Protein AF-A0A2D0N4I7-F1 (afdb_monomer_lite)

Organism: Flavilitoribacter nigricans (strain ATCC 23147 / DSM 23189 / NBRC 102662 / NCIMB 1420 / SS-2) (NCBI:txid1122177)

Radius of gyration: 21.15 Å; chains: 1; bounding box: 55×23×68 Å

Sequence (167 aa):
MSIDPNFKFRQARYLFEDFQESIAKLSVIGYCCIMLAVLLVVSGVLFGADSNLHALFSAASGLALILAPRLLELEERSMIYFLLAAYLLVVAVEYLTLGLPDRFIPGLGEYGRTKVIGLVTILNDLTPLLYFGIRLGVSYLFFRVLFFWQKVDQLPGELKMRLGLKK

Foldseek 3Di:
DDDPPVVLLVVLVVLVVLLVVLLQVLLVLLVVLQVLLVLQVCLCVVAVWPCNVVSVLSNVLSVCSNCCVVPDPLLDPVSLVVNLVVLVVSLVCCCVPVNFTAFSHPCLVVVVPDDPRPPVVVCRVCSSVVSVVSSVVS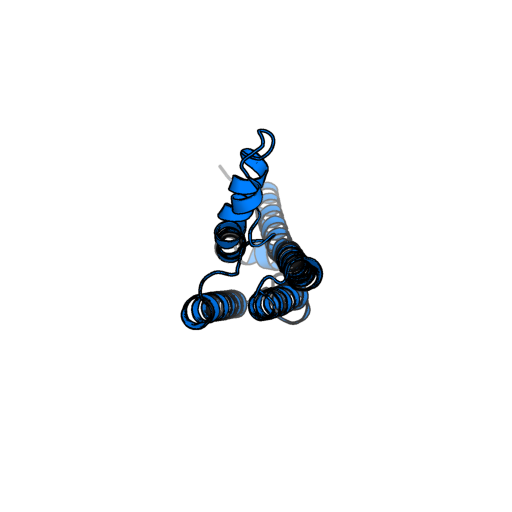SVSSVSSSVSSVVSVPRDPVSCVVVVNDD

pLDDT: mean 84.21, std 10.31, range [50.03, 95.56]

Structure (mmCIF, N/CA/C/O backbone):
data_AF-A0A2D0N4I7-F1
#
_entry.id   AF-A0A2D0N4I7-F1
#
loop_
_atom_site.group_PDB
_atom_site.id
_atom_site.type_symbol
_atom_site.label_atom_id
_atom_site.label_alt_id
_atom_site.label_comp_id
_atom_site.label_asym_id
_atom_site.label_entity_id
_atom_site.label_seq_id
_atom_site.pdbx_PDB_ins_code
_atom_site.Cartn_x
_atom_site.Cartn_y
_atom_site.Cartn_z
_atom_site.occupancy
_atom_site.B_iso_or_equiv
_atom_site.auth_seq_id
_atom_site.auth_comp_id
_atom_site.auth_asym_id
_atom_site.auth_atom_id
_atom_site.pdbx_PDB_model_num
ATOM 1 N N . MET A 1 1 ? -5.855 -2.195 45.551 1.00 50.03 1 MET A N 1
ATOM 2 C CA . MET A 1 1 ? -5.624 -0.866 44.942 1.00 50.03 1 MET A CA 1
ATOM 3 C C . MET A 1 1 ? -6.653 -0.654 43.843 1.00 50.03 1 MET A C 1
ATOM 5 O O . MET A 1 1 ? -6.610 -1.379 42.856 1.00 50.03 1 MET A O 1
ATOM 9 N N . SER A 1 2 ? -7.618 0.253 44.028 1.00 56.62 2 SER A N 1
ATOM 10 C CA . SER A 1 2 ? -8.540 0.633 42.953 1.00 56.62 2 SER A CA 1
ATOM 11 C C . SER A 1 2 ? -7.798 1.538 41.970 1.00 56.62 2 SER A C 1
ATOM 13 O O . SER A 1 2 ? -7.186 2.531 42.351 1.00 56.62 2 SER A O 1
ATOM 15 N N . ILE A 1 3 ? -7.789 1.149 40.700 1.00 63.53 3 ILE A N 1
ATOM 16 C CA . ILE A 1 3 ? -7.218 1.966 39.627 1.00 63.53 3 ILE A CA 1
ATOM 17 C C . ILE A 1 3 ? -8.174 3.137 39.387 1.00 63.53 3 ILE A C 1
ATOM 19 O O . ILE A 1 3 ? -9.368 2.903 39.189 1.00 63.53 3 ILE A O 1
ATOM 23 N N . ASP A 1 4 ? -7.648 4.365 39.382 1.00 74.00 4 ASP A N 1
ATOM 24 C CA . ASP A 1 4 ? -8.410 5.589 39.113 1.00 74.00 4 ASP A CA 1
ATOM 25 C C . ASP A 1 4 ? -9.211 5.447 37.795 1.00 74.00 4 ASP A C 1
ATOM 27 O O . ASP A 1 4 ? -8.620 5.211 36.732 1.00 74.00 4 ASP A O 1
ATOM 31 N N . PRO A 1 5 ? -10.551 5.565 37.819 1.00 69.69 5 PRO A N 1
ATOM 32 C CA . PRO A 1 5 ? -11.373 5.485 36.613 1.00 69.69 5 PRO A CA 1
ATOM 33 C C . PRO A 1 5 ? -10.991 6.536 35.556 1.00 69.69 5 PRO A C 1
ATOM 35 O O . PRO A 1 5 ? -11.111 6.260 34.360 1.00 69.69 5 PRO A O 1
ATOM 38 N N . ASN A 1 6 ? -10.438 7.689 35.951 1.00 78.44 6 ASN A N 1
ATOM 39 C CA . ASN A 1 6 ? -9.921 8.693 35.014 1.00 78.44 6 ASN A CA 1
ATOM 40 C C . ASN A 1 6 ? -8.648 8.226 34.298 1.00 78.44 6 ASN A C 1
ATOM 42 O O . ASN A 1 6 ? -8.397 8.606 33.153 1.00 78.44 6 ASN A O 1
ATOM 46 N N . PHE A 1 7 ? -7.839 7.382 34.940 1.00 79.25 7 PHE A N 1
ATOM 47 C CA . PHE A 1 7 ? -6.663 6.782 34.316 1.00 79.25 7 PHE A CA 1
ATOM 48 C C . PHE A 1 7 ? -7.061 5.777 33.228 1.00 79.25 7 PHE A C 1
ATOM 50 O O . PHE A 1 7 ? -6.556 5.866 32.109 1.00 79.25 7 PHE A O 1
ATOM 57 N N . LYS A 1 8 ? -8.031 4.894 33.505 1.00 78.06 8 LYS A N 1
ATOM 58 C CA . LYS A 1 8 ? -8.556 3.942 32.506 1.00 78.06 8 LYS A CA 1
ATOM 59 C C . LYS A 1 8 ? -9.220 4.647 31.323 1.00 78.06 8 LYS A C 1
ATOM 61 O O . LYS A 1 8 ? -9.034 4.233 30.183 1.00 78.06 8 LYS A O 1
ATOM 66 N N . PHE A 1 9 ? -9.956 5.728 31.585 1.00 81.06 9 PHE A N 1
ATOM 67 C CA . PHE A 1 9 ? -10.587 6.519 30.530 1.00 81.06 9 PHE A CA 1
ATOM 68 C C . PHE A 1 9 ? -9.563 7.201 29.617 1.00 81.06 9 PHE A C 1
ATOM 70 O O . PHE A 1 9 ? -9.689 7.118 28.397 1.00 81.06 9 PHE A O 1
ATOM 77 N N . ARG A 1 10 ? -8.509 7.806 30.183 1.00 85.00 10 ARG A N 1
ATOM 78 C CA . ARG A 1 10 ? -7.414 8.387 29.387 1.00 85.00 10 ARG A CA 1
ATOM 79 C C . ARG A 1 10 ? -6.732 7.345 28.503 1.00 85.00 10 ARG A C 1
ATOM 81 O O . ARG A 1 10 ? -6.539 7.606 27.324 1.00 85.00 10 ARG A O 1
ATOM 88 N N . GLN A 1 11 ? -6.422 6.163 29.037 1.00 83.94 11 GLN A N 1
ATOM 89 C CA . GLN A 1 11 ? -5.817 5.087 28.242 1.00 83.94 11 GLN A CA 1
ATOM 90 C C . GLN A 1 11 ? -6.707 4.636 27.081 1.00 83.94 11 GLN A C 1
ATOM 92 O O . GLN A 1 11 ? -6.223 4.482 25.964 1.00 83.94 11 GLN A O 1
ATOM 97 N N . ALA A 1 12 ? -8.005 4.459 27.333 1.00 83.19 12 ALA A N 1
ATOM 98 C CA . ALA A 1 12 ? -8.962 4.075 26.302 1.00 83.19 12 ALA A CA 1
ATOM 99 C C . ALA A 1 12 ? -9.076 5.140 25.197 1.00 83.19 12 ALA A C 1
ATOM 101 O O . ALA A 1 12 ? -9.144 4.801 24.019 1.00 83.19 12 ALA A O 1
ATOM 102 N N . ARG A 1 13 ? -9.035 6.425 25.573 1.00 85.25 13 ARG A N 1
ATOM 103 C CA . ARG A 1 13 ? -9.030 7.542 24.625 1.00 85.25 13 ARG A CA 1
ATOM 104 C C . ARG A 1 13 ? -7.774 7.561 23.753 1.00 85.25 13 ARG A C 1
ATOM 106 O O . ARG A 1 13 ? -7.915 7.634 22.540 1.00 85.25 13 ARG A O 1
ATOM 113 N N . TYR A 1 14 ? -6.582 7.437 24.340 1.00 86.81 14 TYR A N 1
ATOM 114 C CA . TYR A 1 14 ? -5.335 7.379 23.564 1.00 86.81 14 TYR A CA 1
ATOM 115 C C . TYR A 1 14 ? -5.327 6.214 22.576 1.00 86.81 14 TYR A C 1
ATOM 117 O O . TYR A 1 14 ? -4.935 6.373 21.429 1.00 86.81 14 TYR A O 1
ATOM 125 N N . LEU A 1 15 ? -5.832 5.055 22.997 1.00 86.12 15 LEU A N 1
ATOM 126 C CA . LEU A 1 15 ? -5.934 3.887 22.133 1.00 86.12 15 LEU A CA 1
ATOM 127 C C . LEU A 1 15 ? -6.868 4.121 20.932 1.00 86.12 15 LEU A C 1
ATOM 129 O O . LEU A 1 15 ? -6.595 3.647 19.830 1.00 86.12 15 LEU A O 1
ATOM 133 N N . PHE A 1 16 ? -7.973 4.837 21.144 1.00 84.50 16 PHE A N 1
ATOM 134 C CA . PHE A 1 16 ? -8.896 5.193 20.072 1.00 84.50 16 PHE A CA 1
ATOM 135 C C . PHE A 1 16 ? -8.302 6.248 19.127 1.00 84.50 16 PHE A C 1
ATOM 137 O O . PHE A 1 16 ? -8.427 6.121 17.910 1.00 84.50 16 PHE A O 1
ATOM 144 N N . GLU A 1 17 ? -7.595 7.242 19.668 1.00 87.25 17 GLU A N 1
ATOM 145 C CA . GLU A 1 17 ? -6.846 8.225 18.877 1.00 87.25 17 GLU A CA 1
ATOM 146 C C . GLU A 1 17 ? -5.769 7.531 18.014 1.00 87.25 17 GLU A C 1
ATOM 148 O O . GLU A 1 17 ? -5.695 7.787 16.812 1.00 87.25 17 GLU A O 1
ATOM 153 N N . ASP A 1 18 ? -5.023 6.568 18.568 1.00 87.94 18 ASP A N 1
ATOM 154 C CA . ASP A 1 18 ? -4.040 5.754 17.832 1.00 87.94 18 ASP A CA 1
ATOM 155 C C . ASP A 1 18 ? -4.680 4.923 16.707 1.00 87.94 18 ASP A C 1
ATOM 157 O O . ASP A 1 18 ? -4.087 4.730 15.637 1.00 87.94 18 ASP A O 1
ATOM 161 N N . PHE A 1 19 ? -5.893 4.411 16.935 1.00 87.31 19 PHE A N 1
ATOM 162 C CA . PHE A 1 19 ? -6.655 3.678 15.928 1.00 87.31 19 PHE A CA 1
ATOM 163 C C . PHE A 1 19 ? -7.061 4.589 14.762 1.00 87.31 19 PHE A C 1
ATOM 165 O O . PHE A 1 19 ? -6.766 4.268 13.607 1.00 87.31 19 PHE A O 1
ATOM 172 N N . GLN A 1 20 ? -7.655 5.751 15.048 1.00 86.12 20 GLN A N 1
ATOM 173 C CA . GLN A 1 20 ? -8.037 6.722 14.016 1.00 86.12 20 GLN A CA 1
ATOM 174 C C . GLN A 1 20 ? -6.823 7.252 13.247 1.00 86.12 20 GLN A C 1
ATOM 176 O O . GLN A 1 20 ? -6.851 7.344 12.018 1.00 86.12 20 GLN A O 1
ATOM 181 N N . GLU A 1 21 ? -5.722 7.532 13.944 1.00 89.19 21 GLU A N 1
ATOM 182 C CA . GLU A 1 21 ? -4.462 7.939 13.324 1.00 89.19 21 GLU A CA 1
ATOM 183 C C . GLU A 1 21 ? -3.912 6.839 12.399 1.00 89.19 21 GLU A C 1
ATOM 185 O O . GLU A 1 21 ? -3.397 7.116 11.313 1.00 89.19 21 GLU A O 1
ATOM 190 N N . SER A 1 22 ? -4.047 5.569 12.789 1.00 87.00 22 SER A N 1
ATOM 191 C CA . SER A 1 22 ? -3.636 4.433 11.958 1.00 87.00 22 SER A CA 1
ATOM 192 C C . SER A 1 22 ? -4.478 4.304 10.687 1.00 87.00 22 SER A C 1
ATOM 194 O O . SER A 1 22 ? -3.908 4.055 9.625 1.00 87.00 22 SER A O 1
ATOM 196 N N . ILE A 1 23 ? -5.792 4.534 10.763 1.00 86.94 23 ILE A N 1
ATOM 197 C CA . ILE A 1 23 ? -6.665 4.592 9.580 1.00 86.94 23 ILE A CA 1
ATOM 198 C C . ILE A 1 23 ? -6.259 5.755 8.670 1.00 86.94 23 ILE A C 1
ATOM 200 O O . ILE A 1 23 ? -6.098 5.567 7.466 1.00 86.94 23 ILE A O 1
ATOM 204 N N . ALA A 1 24 ? -6.026 6.946 9.227 1.00 86.75 24 ALA A N 1
ATOM 205 C CA . ALA A 1 24 ? -5.629 8.120 8.448 1.00 86.75 24 ALA A CA 1
ATOM 206 C C . ALA A 1 24 ? -4.293 7.916 7.707 1.00 86.75 24 ALA A C 1
ATOM 208 O O . ALA A 1 24 ? -4.105 8.417 6.595 1.00 86.75 24 ALA A O 1
ATOM 209 N N . LYS A 1 25 ? -3.375 7.128 8.283 1.00 88.44 25 LYS A N 1
ATOM 210 C CA . LYS A 1 25 ? -2.097 6.763 7.652 1.00 88.44 25 LYS A CA 1
ATOM 211 C C . LYS A 1 25 ? -2.251 5.872 6.412 1.00 88.44 25 LYS A C 1
ATOM 213 O O . LYS A 1 25 ? -1.327 5.848 5.601 1.00 88.44 25 LYS A O 1
ATOM 218 N N . LEU A 1 26 ? -3.396 5.213 6.194 1.00 86.06 26 LEU A N 1
ATOM 219 C CA . LEU A 1 26 ? -3.662 4.491 4.939 1.00 86.06 26 LEU A CA 1
ATOM 220 C C . LEU A 1 26 ? -3.661 5.444 3.733 1.00 86.06 26 LEU A C 1
ATOM 222 O O . LEU A 1 26 ? -3.059 5.134 2.705 1.00 86.06 26 LEU A O 1
ATOM 226 N N . SER A 1 27 ? -4.231 6.644 3.882 1.00 88.56 27 SER A N 1
ATOM 227 C CA . SER A 1 27 ? -4.235 7.663 2.824 1.00 88.56 27 SER A CA 1
ATOM 228 C C . SER A 1 27 ? -2.833 8.174 2.497 1.00 88.56 27 SER A C 1
ATOM 230 O O . SER A 1 27 ? -2.531 8.422 1.333 1.00 88.56 27 SER A O 1
ATOM 232 N N . VAL A 1 28 ? -1.958 8.296 3.505 1.00 87.25 28 VAL A N 1
ATOM 233 C CA . VAL A 1 28 ? -0.550 8.697 3.316 1.00 87.25 28 VAL A CA 1
ATOM 234 C C . VAL A 1 28 ? 0.159 7.725 2.381 1.00 87.25 28 VAL A C 1
ATOM 236 O O . VAL A 1 28 ? 0.829 8.138 1.438 1.00 87.25 28 VAL A O 1
ATOM 239 N N . ILE A 1 29 ? -0.050 6.430 2.594 1.00 83.81 29 ILE A N 1
ATOM 240 C CA . ILE A 1 29 ? 0.487 5.404 1.708 1.00 83.81 29 ILE A CA 1
ATOM 241 C C . ILE A 1 29 ? -0.141 5.463 0.323 1.00 83.81 29 ILE A C 1
ATOM 243 O O . ILE A 1 29 ? 0.569 5.312 -0.670 1.00 83.81 29 ILE A O 1
ATOM 247 N N . GLY A 1 30 ? -1.449 5.698 0.238 1.00 89.56 30 GLY A N 1
ATOM 248 C CA . GLY A 1 30 ? -2.096 5.873 -1.051 1.00 89.56 30 GLY A CA 1
ATOM 249 C C . GLY A 1 30 ? -1.437 6.991 -1.869 1.00 89.56 30 GLY A C 1
ATOM 250 O O . GLY A 1 30 ? -1.160 6.789 -3.050 1.00 89.56 30 GLY A O 1
ATOM 251 N N . TYR A 1 31 ? -1.046 8.105 -1.235 1.00 91.31 31 TYR A N 1
ATOM 252 C CA . TYR A 1 31 ? -0.239 9.144 -1.888 1.00 91.31 31 TYR A CA 1
ATOM 253 C C . TYR A 1 31 ? 1.151 8.652 -2.311 1.00 91.31 31 TYR A C 1
ATOM 255 O O . TYR A 1 31 ? 1.594 8.992 -3.406 1.00 91.31 31 TYR A O 1
ATOM 263 N N . CYS A 1 32 ? 1.831 7.821 -1.513 1.00 90.19 32 CYS A N 1
ATOM 264 C CA . CYS A 1 32 ? 3.100 7.206 -1.919 1.00 90.19 32 CYS A CA 1
ATOM 265 C C . CYS A 1 32 ? 2.939 6.312 -3.161 1.00 90.19 32 CYS A C 1
ATOM 267 O O . CYS A 1 32 ? 3.765 6.383 -4.068 1.00 90.19 32 CYS A O 1
ATOM 269 N N . CYS A 1 33 ? 1.870 5.515 -3.246 1.00 91.50 33 CYS A N 1
ATOM 270 C CA . CYS A 1 33 ? 1.569 4.701 -4.427 1.00 91.50 33 CYS A CA 1
ATOM 271 C C . CYS A 1 33 ? 1.266 5.566 -5.662 1.00 91.50 33 CYS A C 1
ATOM 273 O O . CYS A 1 33 ? 1.730 5.257 -6.759 1.00 91.50 33 CYS A O 1
ATOM 275 N N . ILE A 1 34 ? 0.550 6.680 -5.498 1.00 93.69 34 ILE A N 1
ATOM 276 C CA . ILE A 1 34 ? 0.340 7.652 -6.582 1.00 93.69 34 ILE A CA 1
ATOM 277 C C . ILE A 1 34 ? 1.667 8.273 -7.018 1.00 93.69 34 ILE A C 1
ATOM 279 O O . ILE A 1 34 ? 1.933 8.374 -8.211 1.00 93.69 34 ILE A O 1
ATOM 283 N N . MET A 1 35 ? 2.533 8.638 -6.073 1.00 93.50 35 MET A N 1
ATOM 284 C CA . MET A 1 35 ? 3.846 9.194 -6.388 1.00 93.50 35 MET A CA 1
ATOM 285 C C . MET A 1 35 ? 4.724 8.184 -7.135 1.00 93.50 35 MET A C 1
ATOM 287 O O . MET A 1 35 ? 5.353 8.551 -8.121 1.00 93.50 35 MET A O 1
ATOM 291 N N . LEU A 1 36 ? 4.706 6.907 -6.740 1.00 90.69 36 LEU A N 1
ATOM 292 C CA . LEU A 1 36 ? 5.359 5.829 -7.490 1.00 90.69 36 LEU A CA 1
ATOM 293 C C . LEU A 1 36 ? 4.795 5.694 -8.907 1.00 90.69 36 LEU A C 1
ATOM 295 O O . LEU A 1 36 ? 5.567 5.539 -9.846 1.00 90.69 36 LEU A O 1
ATOM 299 N N . ALA A 1 37 ? 3.476 5.799 -9.082 1.00 93.56 37 ALA A N 1
ATOM 300 C CA . ALA A 1 37 ? 2.866 5.765 -10.407 1.00 93.56 37 ALA A CA 1
ATOM 301 C C . ALA A 1 37 ? 3.358 6.920 -11.287 1.00 93.56 37 ALA A C 1
ATOM 303 O O . ALA A 1 37 ? 3.767 6.692 -12.420 1.00 93.56 37 ALA A O 1
ATOM 304 N N . VAL A 1 38 ? 3.375 8.145 -10.751 1.00 93.62 38 VAL A N 1
ATOM 305 C CA . VAL A 1 38 ? 3.889 9.328 -11.459 1.00 93.62 38 VAL A CA 1
ATOM 306 C C . VAL A 1 38 ? 5.350 9.129 -11.845 1.00 93.62 38 VAL A C 1
ATOM 308 O O . VAL A 1 38 ? 5.718 9.391 -12.985 1.00 93.62 38 VAL A O 1
ATOM 311 N N . LEU A 1 39 ? 6.170 8.630 -10.921 1.00 91.25 39 LEU A N 1
ATOM 312 C CA . LEU A 1 39 ? 7.575 8.335 -11.171 1.00 91.25 39 LEU A CA 1
ATOM 313 C C . LEU A 1 39 ? 7.728 7.332 -12.328 1.00 91.25 39 LEU A C 1
ATOM 315 O O . LEU A 1 39 ? 8.475 7.607 -13.264 1.00 91.25 39 LEU A O 1
ATOM 319 N N . LEU A 1 40 ? 6.996 6.217 -12.314 1.00 91.31 40 LEU A N 1
ATOM 320 C CA . LEU A 1 40 ? 7.045 5.217 -13.387 1.00 91.31 40 LEU A CA 1
ATOM 321 C C . LEU A 1 40 ? 6.559 5.776 -14.736 1.00 91.31 40 LEU A C 1
ATOM 323 O O . LEU A 1 40 ? 7.198 5.539 -15.754 1.00 91.31 40 LEU A O 1
ATOM 327 N N . VAL A 1 41 ? 5.501 6.595 -14.758 1.00 92.88 41 VAL A N 1
ATOM 328 C CA . VAL A 1 41 ? 5.057 7.272 -15.993 1.00 92.88 41 VAL A CA 1
ATOM 329 C C . VAL A 1 41 ? 6.141 8.202 -16.530 1.00 92.88 41 VAL A C 1
ATOM 331 O O . VAL A 1 41 ? 6.434 8.176 -17.722 1.00 92.88 41 VAL A O 1
ATOM 334 N N . VAL A 1 42 ? 6.758 9.017 -15.670 1.00 91.00 42 VAL A N 1
ATOM 335 C CA . VAL A 1 42 ? 7.859 9.909 -16.066 1.00 91.00 42 VAL A CA 1
ATOM 336 C C . VAL A 1 42 ? 9.026 9.096 -16.624 1.00 91.00 42 VAL A C 1
ATOM 338 O O . VAL A 1 42 ? 9.591 9.469 -17.649 1.00 91.00 42 VAL A O 1
ATOM 341 N N . SER A 1 43 ? 9.347 7.967 -15.993 1.00 87.69 43 SER A N 1
ATOM 342 C CA . SER A 1 43 ? 10.378 7.044 -16.460 1.00 87.69 43 SER A CA 1
ATOM 343 C C . SER A 1 43 ? 10.062 6.470 -17.847 1.00 87.69 43 SER A C 1
ATOM 345 O O . SER A 1 43 ? 10.904 6.533 -18.744 1.00 87.69 43 SER A O 1
ATOM 347 N N . GLY A 1 44 ? 8.830 6.007 -18.070 1.00 88.25 44 GLY A N 1
ATOM 348 C CA . GLY A 1 44 ? 8.384 5.506 -19.370 1.00 88.25 44 GLY A CA 1
ATOM 349 C C . GLY A 1 44 ? 8.403 6.571 -20.468 1.00 88.25 44 GLY A C 1
ATOM 350 O O . GLY A 1 44 ? 8.893 6.318 -21.566 1.00 88.25 44 GLY A O 1
ATOM 351 N N . VAL A 1 45 ? 7.935 7.787 -20.170 1.00 88.69 45 VAL A N 1
ATOM 352 C CA . VAL A 1 45 ? 7.856 8.887 -21.148 1.00 88.69 45 VAL A CA 1
ATOM 353 C C . VAL A 1 45 ? 9.233 9.454 -21.498 1.00 88.69 45 VAL A C 1
ATOM 355 O O . VAL A 1 45 ? 9.483 9.754 -22.663 1.00 88.69 45 VAL A O 1
ATOM 358 N N . LEU A 1 46 ? 10.120 9.630 -20.514 1.00 88.25 46 LEU A N 1
ATOM 359 C CA . LEU A 1 46 ? 11.419 10.277 -20.727 1.00 88.25 46 LEU A CA 1
ATOM 360 C C . LEU A 1 46 ? 12.528 9.301 -21.127 1.00 88.25 46 LEU A C 1
ATOM 362 O O . LEU A 1 46 ? 13.439 9.696 -21.852 1.00 88.25 46 LEU A O 1
ATOM 366 N N . PHE A 1 47 ? 12.471 8.056 -20.651 1.00 86.56 47 PHE A N 1
ATOM 367 C CA . PHE A 1 47 ? 13.560 7.087 -20.801 1.00 86.56 47 PHE A CA 1
ATOM 368 C C . PHE A 1 47 ? 13.135 5.778 -21.476 1.00 86.56 47 PHE A C 1
ATOM 370 O O . PHE A 1 47 ? 13.970 4.894 -21.646 1.00 86.56 47 PHE A O 1
ATOM 377 N N . GLY A 1 48 ? 11.867 5.643 -21.881 1.00 83.62 48 GLY A N 1
ATOM 378 C CA . GLY A 1 48 ? 11.377 4.465 -22.600 1.00 83.62 48 GLY A CA 1
ATOM 379 C C . GLY A 1 48 ? 11.248 3.203 -21.743 1.00 83.62 48 GLY A C 1
ATOM 380 O O . GLY A 1 48 ? 11.230 2.109 -22.297 1.00 83.62 48 GLY A O 1
ATOM 381 N N . ALA A 1 49 ? 11.177 3.336 -20.415 1.00 85.00 49 ALA A N 1
ATOM 382 C CA . ALA A 1 49 ? 10.991 2.206 -19.507 1.00 85.00 49 ALA A CA 1
ATOM 383 C C . ALA A 1 49 ? 9.604 1.562 -19.668 1.00 85.00 49 ALA A C 1
ATOM 385 O O . ALA A 1 49 ? 8.581 2.257 -19.632 1.00 85.00 49 ALA A O 1
ATOM 386 N N . ASP A 1 50 ? 9.543 0.232 -19.756 1.00 85.62 50 ASP A N 1
ATOM 387 C CA . ASP A 1 50 ? 8.266 -0.489 -19.810 1.00 85.62 50 ASP A CA 1
ATOM 388 C C . ASP A 1 50 ? 7.672 -0.654 -18.404 1.00 85.62 50 ASP A C 1
ATOM 390 O O . ASP A 1 50 ? 7.873 -1.644 -17.701 1.00 85.62 50 ASP A O 1
ATOM 394 N N . SER A 1 51 ? 6.988 0.392 -17.941 1.00 88.62 51 SER A N 1
ATOM 395 C CA . SER A 1 51 ? 6.448 0.457 -16.577 1.00 88.62 51 SER A CA 1
ATOM 396 C C . SER A 1 51 ? 5.030 1.032 -16.491 1.00 88.62 51 SER A C 1
ATOM 398 O O . SER A 1 51 ? 4.504 1.257 -15.399 1.00 88.62 51 SER A O 1
ATOM 400 N N . ASN A 1 52 ? 4.359 1.205 -17.634 1.00 88.56 52 ASN A N 1
ATOM 401 C CA . ASN A 1 52 ? 3.034 1.828 -17.713 1.00 88.56 52 ASN A CA 1
ATOM 402 C C . ASN A 1 52 ? 1.954 1.030 -16.972 1.00 88.56 52 ASN A C 1
ATOM 404 O O . ASN A 1 52 ? 1.110 1.608 -16.285 1.00 88.56 52 ASN A O 1
ATOM 408 N N . LEU A 1 53 ? 1.986 -0.302 -17.073 1.00 92.62 53 LEU A N 1
ATOM 409 C CA . LEU A 1 53 ? 1.035 -1.151 -16.357 1.00 92.62 53 LEU A CA 1
ATOM 410 C C . LEU A 1 53 ? 1.281 -1.100 -14.843 1.00 92.62 53 LEU A C 1
ATOM 412 O O . LEU A 1 53 ? 0.335 -0.911 -14.083 1.00 92.62 53 LEU A O 1
ATOM 416 N N . HIS A 1 54 ? 2.538 -1.141 -14.395 1.00 93.75 54 HIS A N 1
ATOM 417 C CA . HIS A 1 54 ? 2.886 -0.966 -12.980 1.00 93.75 54 HIS A CA 1
ATOM 418 C C . HIS A 1 54 ? 2.486 0.409 -12.436 1.00 93.75 54 HIS A C 1
ATOM 420 O O . HIS A 1 54 ? 2.054 0.531 -11.284 1.00 93.75 54 HIS A O 1
ATOM 426 N N . ALA A 1 55 ? 2.580 1.453 -13.261 1.00 93.25 55 ALA A N 1
ATOM 427 C CA . ALA A 1 55 ? 2.076 2.770 -12.913 1.00 93.25 55 ALA A CA 1
ATOM 428 C C . ALA A 1 55 ? 0.554 2.758 -12.729 1.00 93.25 55 ALA A C 1
ATOM 430 O O . ALA A 1 55 ? 0.060 3.279 -11.730 1.00 93.25 55 ALA A O 1
ATOM 431 N N . LEU A 1 56 ? -0.190 2.112 -13.634 1.00 94.75 56 LEU A N 1
ATOM 432 C CA . LEU A 1 56 ? -1.644 1.977 -13.531 1.00 94.75 56 LEU A CA 1
ATOM 433 C C . LEU A 1 56 ? -2.056 1.224 -12.260 1.00 94.75 56 LEU A C 1
ATOM 435 O O . LEU A 1 56 ? -2.907 1.709 -11.515 1.00 94.75 56 LEU A O 1
ATOM 439 N N . PHE A 1 57 ? -1.429 0.081 -11.973 1.00 94.44 57 PHE A N 1
ATOM 440 C CA . PHE A 1 57 ? -1.694 -0.689 -10.756 1.00 94.44 57 PHE A CA 1
ATOM 441 C C . PHE A 1 57 ? -1.371 0.116 -9.493 1.00 94.44 57 PHE A C 1
ATOM 443 O O . PHE A 1 57 ? -2.162 0.122 -8.545 1.00 94.44 57 PHE A O 1
ATOM 450 N N . SER A 1 58 ? -0.250 0.841 -9.485 1.00 94.12 58 SER A N 1
ATOM 451 C CA . SER A 1 58 ? 0.135 1.692 -8.357 1.00 94.12 58 SER A CA 1
ATOM 452 C C . SER A 1 58 ? -0.844 2.854 -8.166 1.00 94.12 58 SER A C 1
ATOM 454 O O . SER A 1 58 ? -1.253 3.135 -7.039 1.00 94.12 58 SER A O 1
ATOM 456 N N . ALA A 1 59 ? -1.294 3.488 -9.251 1.00 95.56 59 ALA A N 1
ATOM 457 C CA . ALA A 1 59 ? -2.268 4.572 -9.194 1.00 95.56 59 ALA A CA 1
ATOM 458 C C . ALA A 1 59 ? -3.642 4.083 -8.720 1.00 95.56 59 ALA A C 1
ATOM 460 O O . ALA A 1 59 ? -4.233 4.683 -7.823 1.00 95.56 59 ALA A O 1
ATOM 461 N N . ALA A 1 60 ? -4.135 2.970 -9.267 1.00 95.50 60 ALA A N 1
ATOM 462 C CA . ALA A 1 60 ? -5.419 2.390 -8.883 1.00 95.50 60 ALA A CA 1
ATOM 463 C C . ALA A 1 60 ? -5.430 1.979 -7.404 1.00 95.50 60 ALA A C 1
ATOM 465 O O . ALA A 1 60 ? -6.346 2.338 -6.663 1.00 95.50 60 ALA A O 1
ATOM 466 N N . SER A 1 61 ? -4.371 1.302 -6.95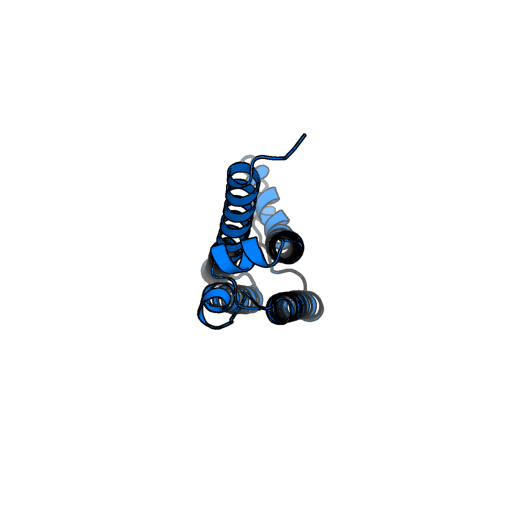0 1.00 93.75 61 SER A N 1
ATOM 467 C CA . SER A 1 61 ? -4.208 0.917 -5.544 1.00 93.75 61 SER A CA 1
ATOM 468 C C . SER A 1 61 ? -4.103 2.145 -4.637 1.00 93.75 61 SER A C 1
ATOM 470 O O . SER A 1 61 ? -4.717 2.188 -3.573 1.00 93.75 61 SER A O 1
ATOM 472 N N . GLY A 1 62 ? -3.358 3.168 -5.065 1.00 93.25 62 GLY A N 1
ATOM 473 C CA . GLY A 1 62 ? -3.198 4.413 -4.322 1.00 93.25 62 GLY A CA 1
ATOM 474 C C . GLY A 1 62 ? -4.510 5.177 -4.153 1.00 93.25 62 GLY A C 1
ATOM 475 O O . GLY A 1 62 ? -4.853 5.568 -3.038 1.00 93.25 62 GLY A O 1
ATOM 476 N N . LEU A 1 63 ? -5.286 5.322 -5.232 1.00 95.12 63 LEU A N 1
ATOM 477 C CA . LEU A 1 63 ? -6.619 5.928 -5.194 1.00 95.12 63 LEU A CA 1
ATOM 478 C C . LEU A 1 63 ? -7.566 5.140 -4.290 1.00 95.12 63 LEU A C 1
ATOM 480 O O . LEU A 1 63 ? -8.247 5.742 -3.461 1.00 95.12 63 LEU A O 1
ATOM 484 N N . ALA A 1 64 ? -7.577 3.809 -4.397 1.00 93.00 64 ALA A N 1
ATOM 485 C CA . ALA A 1 64 ? -8.397 2.963 -3.537 1.00 93.00 64 ALA A CA 1
ATOM 486 C C . ALA A 1 64 ? -8.063 3.173 -2.050 1.00 93.00 64 ALA A C 1
ATOM 488 O O . ALA A 1 64 ? -8.975 3.330 -1.245 1.00 93.00 64 ALA A O 1
ATOM 489 N N . LEU A 1 65 ? -6.780 3.260 -1.684 1.00 91.94 65 LEU A N 1
ATOM 490 C CA . LEU A 1 65 ? -6.348 3.495 -0.299 1.00 91.94 65 LEU A CA 1
ATOM 491 C C . LEU A 1 65 ? -6.665 4.908 0.214 1.00 91.94 65 LEU A C 1
ATOM 493 O O . LEU A 1 65 ? -6.986 5.059 1.388 1.00 91.94 65 LEU A O 1
ATOM 497 N N . ILE A 1 66 ? -6.607 5.936 -0.639 1.00 92.75 66 ILE A N 1
ATOM 498 C CA . ILE A 1 66 ? -6.999 7.313 -0.275 1.00 92.75 66 ILE A CA 1
ATOM 499 C C . ILE A 1 66 ? -8.510 7.412 -0.047 1.00 92.75 66 ILE A C 1
ATOM 501 O O . ILE A 1 66 ? -8.969 8.141 0.835 1.00 92.75 66 ILE A O 1
ATOM 505 N N . LEU A 1 67 ? -9.292 6.714 -0.871 1.00 92.50 67 LEU A N 1
ATOM 506 C CA . LEU A 1 67 ? -10.749 6.772 -0.833 1.00 92.50 67 LEU A CA 1
ATOM 507 C C . LEU A 1 67 ? -11.351 5.819 0.201 1.00 92.50 67 LEU A C 1
ATOM 509 O O . LEU A 1 67 ? -12.411 6.125 0.742 1.00 92.50 67 LEU A O 1
ATOM 513 N N . ALA A 1 68 ? -10.683 4.709 0.518 1.00 90.44 68 ALA A N 1
ATOM 514 C CA . ALA A 1 68 ? -11.193 3.690 1.430 1.00 90.44 68 ALA A CA 1
ATOM 515 C C . ALA A 1 68 ? -11.641 4.251 2.793 1.00 90.44 68 ALA A C 1
ATOM 517 O O . ALA A 1 68 ? -12.773 3.968 3.166 1.00 90.44 68 ALA A O 1
ATOM 518 N N . PRO A 1 69 ? -10.876 5.109 3.500 1.00 87.12 69 PRO A N 1
ATOM 519 C CA . PRO A 1 69 ? -11.327 5.680 4.773 1.00 87.12 69 PRO A CA 1
ATOM 520 C C . PRO A 1 69 ? -12.555 6.592 4.683 1.00 87.12 69 PRO A C 1
ATOM 522 O O . PRO A 1 69 ? -13.137 6.921 5.709 1.00 87.12 69 PRO A O 1
ATOM 525 N N . ARG A 1 70 ? -12.912 7.060 3.480 1.00 85.88 70 ARG A N 1
ATOM 526 C CA . ARG A 1 70 ? -14.062 7.948 3.249 1.00 85.88 70 ARG A CA 1
ATOM 527 C C . ARG A 1 70 ? -15.292 7.201 2.750 1.00 85.88 70 ARG A C 1
ATOM 529 O O . ARG A 1 70 ? -16.404 7.647 3.001 1.00 85.88 70 ARG A O 1
ATOM 536 N N . LEU A 1 71 ? -15.080 6.137 1.979 1.00 87.56 71 LEU A N 1
ATOM 537 C CA . LEU A 1 71 ? -16.144 5.385 1.315 1.00 87.56 71 LEU A CA 1
ATOM 538 C C . LEU A 1 71 ? -16.527 4.110 2.063 1.00 87.56 71 LEU A C 1
ATOM 540 O O . LEU A 1 71 ? -17.635 3.617 1.881 1.00 87.56 71 LEU A O 1
ATOM 544 N N . LEU A 1 72 ? -15.612 3.563 2.862 1.00 84.12 72 LEU A N 1
ATOM 545 C CA . LEU A 1 72 ? -15.822 2.346 3.629 1.00 84.12 72 LEU A CA 1
ATOM 546 C C . LEU A 1 72 ? -15.877 2.691 5.113 1.00 84.12 72 LEU A C 1
ATOM 548 O O . LEU A 1 72 ? -15.067 3.471 5.616 1.00 84.12 72 LEU A O 1
ATOM 552 N N . GLU A 1 73 ? -16.798 2.052 5.825 1.00 81.69 73 GLU A N 1
ATOM 553 C CA . GLU A 1 73 ? -16.867 2.090 7.283 1.00 81.69 73 GLU A CA 1
ATOM 554 C C . GLU A 1 73 ? -15.725 1.237 7.860 1.00 81.69 73 GLU A C 1
ATOM 556 O O . GLU A 1 73 ? -15.917 0.119 8.329 1.00 81.69 73 GLU A O 1
ATOM 561 N N . LEU A 1 74 ? -14.490 1.755 7.805 1.00 80.69 74 LEU A N 1
ATOM 562 C CA . LEU A 1 74 ? -13.282 1.067 8.294 1.00 80.69 74 LEU A CA 1
ATOM 563 C C . LEU A 1 74 ? -13.263 0.862 9.822 1.00 80.69 74 LEU A C 1
ATOM 565 O O . LEU A 1 74 ? -12.292 0.337 10.365 1.00 80.69 74 LEU A O 1
ATOM 569 N N . GLU A 1 75 ? -14.326 1.264 10.518 1.00 75.69 75 GLU A N 1
ATOM 570 C CA . GLU A 1 75 ? -14.600 0.881 11.902 1.00 75.69 75 GLU A CA 1
ATOM 571 C C . GLU A 1 75 ? -14.950 -0.614 12.010 1.00 75.69 75 GLU A C 1
ATOM 573 O O . GLU A 1 75 ? -14.665 -1.243 13.033 1.00 75.69 75 GLU A O 1
ATOM 578 N N . GLU A 1 76 ? -15.482 -1.220 10.943 1.00 81.69 76 GLU A N 1
ATOM 579 C CA . GLU A 1 76 ? -15.745 -2.652 10.883 1.00 81.69 76 GLU A CA 1
ATOM 580 C C . GLU A 1 76 ? -14.477 -3.462 10.578 1.00 81.69 76 GLU A C 1
ATOM 582 O O . GLU A 1 76 ? -13.807 -3.302 9.551 1.00 81.69 76 GLU A O 1
ATOM 587 N N . ARG A 1 77 ? -14.173 -4.435 11.446 1.00 83.50 77 ARG A N 1
ATOM 588 C CA . ARG A 1 77 ? -13.007 -5.320 11.288 1.00 83.50 77 ARG A CA 1
ATOM 589 C C . ARG A 1 77 ? -13.031 -6.113 9.978 1.00 83.50 77 ARG A C 1
ATOM 591 O O . ARG A 1 77 ? -11.983 -6.334 9.370 1.00 83.50 77 ARG A O 1
ATOM 598 N N . SER A 1 78 ? -14.215 -6.558 9.562 1.00 87.00 78 SER A N 1
ATOM 599 C CA . SER A 1 78 ? -14.466 -7.275 8.304 1.00 87.00 78 SER A CA 1
ATOM 600 C C . SER A 1 78 ? -13.988 -6.469 7.097 1.00 87.00 78 SER A C 1
ATOM 602 O O . SER A 1 78 ? -13.300 -7.017 6.236 1.00 87.00 78 SER A O 1
ATOM 604 N N . MET A 1 79 ? -14.278 -5.166 7.071 1.00 88.75 79 MET A N 1
ATOM 605 C CA . MET A 1 79 ? -13.896 -4.271 5.978 1.00 88.75 79 MET A CA 1
ATOM 606 C C . MET A 1 79 ? -12.383 -4.092 5.894 1.00 88.75 79 MET A C 1
ATOM 608 O O . MET A 1 79 ? -11.822 -4.120 4.799 1.00 88.75 79 MET A O 1
ATOM 612 N 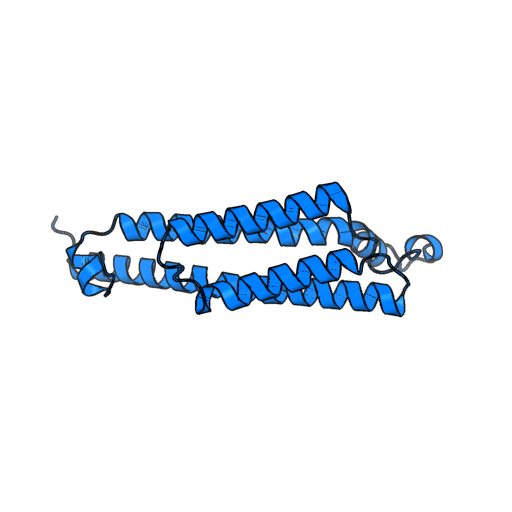N . ILE A 1 80 ? -11.696 -3.995 7.037 1.00 88.75 80 ILE A N 1
ATOM 613 C CA . ILE A 1 80 ? -10.228 -3.918 7.069 1.00 88.75 80 ILE A CA 1
ATOM 614 C C . ILE A 1 80 ? -9.604 -5.206 6.506 1.00 88.75 80 ILE A C 1
ATOM 616 O O . ILE A 1 80 ? -8.670 -5.134 5.706 1.00 88.75 80 ILE A O 1
ATOM 620 N N . TYR A 1 81 ? -10.124 -6.383 6.877 1.00 90.12 81 TYR A N 1
ATOM 621 C CA . TYR A 1 81 ? -9.650 -7.658 6.326 1.00 90.12 81 TYR A CA 1
ATOM 622 C C . TYR A 1 81 ? -9.914 -7.786 4.829 1.00 90.12 81 TYR A C 1
ATOM 624 O O . TYR A 1 81 ? -9.025 -8.212 4.094 1.00 90.12 81 TYR A O 1
ATOM 632 N N . PHE A 1 82 ? -11.111 -7.410 4.379 1.00 92.19 82 PHE A N 1
ATOM 633 C CA . PHE A 1 82 ? -11.465 -7.427 2.966 1.00 92.19 82 PHE A CA 1
ATOM 634 C C . PHE A 1 82 ? -10.537 -6.519 2.154 1.00 92.19 82 PHE A C 1
ATOM 636 O O . PHE A 1 82 ? -9.985 -6.952 1.144 1.00 92.19 82 PHE A O 1
ATOM 643 N N . LEU A 1 83 ? -10.295 -5.295 2.630 1.00 91.75 83 LEU A N 1
ATOM 644 C CA . LEU A 1 83 ? -9.421 -4.336 1.963 1.00 91.75 83 LEU A CA 1
ATOM 645 C C . LEU A 1 83 ? -7.965 -4.823 1.912 1.00 91.75 83 LEU A C 1
ATOM 647 O O . LEU A 1 83 ? -7.328 -4.714 0.866 1.00 91.75 83 LEU A O 1
ATOM 651 N N . LEU A 1 84 ? -7.453 -5.413 2.999 1.00 92.56 84 LEU A N 1
ATOM 652 C CA . LEU A 1 84 ? -6.125 -6.035 3.018 1.00 92.56 84 LEU A CA 1
ATOM 653 C C . LEU A 1 84 ? -6.033 -7.203 2.026 1.00 92.56 84 LEU A C 1
ATOM 655 O O . LEU A 1 84 ? -5.078 -7.278 1.257 1.00 92.56 84 LEU A O 1
ATOM 659 N N . ALA A 1 85 ? -7.013 -8.109 2.030 1.00 94.12 85 ALA A N 1
ATOM 660 C CA . ALA A 1 85 ? -7.030 -9.263 1.135 1.00 94.12 85 ALA A CA 1
ATOM 661 C C . ALA A 1 85 ? -7.097 -8.830 -0.336 1.00 94.12 85 ALA A C 1
ATOM 663 O O . ALA A 1 85 ? -6.332 -9.333 -1.156 1.00 94.12 85 ALA A O 1
ATOM 664 N N . ALA A 1 86 ? -7.952 -7.855 -0.656 1.00 94.00 86 ALA A N 1
ATOM 665 C CA . ALA A 1 86 ? -8.047 -7.273 -1.988 1.00 94.00 86 ALA A CA 1
ATOM 666 C C . ALA A 1 86 ? -6.726 -6.609 -2.408 1.00 94.00 86 ALA A C 1
ATOM 668 O O . ALA A 1 86 ? -6.243 -6.852 -3.511 1.00 94.00 86 ALA A O 1
ATOM 669 N N . TYR A 1 87 ? -6.102 -5.830 -1.519 1.00 93.38 87 TYR A N 1
ATOM 670 C CA . TYR A 1 87 ? -4.811 -5.195 -1.779 1.00 93.38 87 TYR A CA 1
ATOM 671 C C . TYR A 1 87 ? -3.709 -6.224 -2.067 1.00 93.38 87 TYR A C 1
ATOM 673 O O . TYR A 1 87 ? -3.009 -6.120 -3.075 1.00 93.38 87 TYR A O 1
ATOM 681 N N . LEU A 1 88 ? -3.577 -7.244 -1.214 1.00 94.38 88 LEU A N 1
ATOM 682 C CA . LEU A 1 88 ? -2.592 -8.313 -1.385 1.00 94.38 88 LEU A CA 1
ATOM 683 C C . LEU A 1 88 ? -2.834 -9.111 -2.664 1.00 94.38 88 LEU A C 1
ATOM 685 O O . LEU A 1 88 ? -1.873 -9.443 -3.353 1.00 94.38 88 LEU A O 1
ATOM 689 N N . LEU A 1 89 ? -4.095 -9.386 -3.004 1.00 95.19 89 LEU A N 1
ATOM 690 C CA . LEU A 1 89 ? -4.449 -10.070 -4.242 1.00 95.19 89 LEU A CA 1
ATOM 691 C C . LEU A 1 89 ? -4.023 -9.251 -5.464 1.00 95.19 89 LEU A C 1
ATOM 693 O O . LEU A 1 89 ? -3.418 -9.806 -6.372 1.00 95.19 89 LEU A O 1
ATOM 697 N N . VAL A 1 90 ? -4.273 -7.939 -5.469 1.00 94.44 90 VAL A N 1
ATOM 698 C CA . VAL A 1 90 ? -3.840 -7.045 -6.555 1.00 94.44 90 VAL A CA 1
ATOM 699 C C . VAL A 1 90 ? -2.316 -7.048 -6.695 1.00 94.44 90 VAL A C 1
ATOM 701 O O . VAL A 1 90 ? -1.816 -7.203 -7.805 1.00 94.44 90 VAL A O 1
ATOM 704 N N . VAL A 1 91 ? -1.575 -6.934 -5.587 1.00 92.94 91 VAL A N 1
ATOM 705 C CA . VAL A 1 91 ? -0.099 -6.979 -5.593 1.00 92.94 91 VAL A CA 1
ATOM 706 C C . VAL A 1 91 ? 0.420 -8.334 -6.084 1.00 92.94 91 VAL A C 1
ATOM 708 O O . VAL A 1 91 ? 1.367 -8.381 -6.865 1.00 92.94 91 VAL A O 1
ATOM 711 N N . ALA A 1 92 ? -0.193 -9.435 -5.645 1.00 93.94 92 ALA A N 1
ATOM 712 C CA . ALA A 1 92 ? 0.198 -10.782 -6.044 1.00 93.94 92 ALA A CA 1
ATOM 713 C C . ALA A 1 92 ? -0.080 -11.039 -7.529 1.00 93.94 92 ALA A C 1
ATOM 715 O O . ALA A 1 92 ? 0.790 -11.552 -8.224 1.00 93.94 92 ALA A O 1
ATOM 716 N N . VAL A 1 93 ? -1.263 -10.657 -8.021 1.00 95.19 93 VAL A N 1
ATOM 717 C CA . VAL A 1 93 ? -1.623 -10.774 -9.441 1.00 95.19 93 VAL A CA 1
ATOM 718 C C . VAL A 1 93 ? -0.642 -9.982 -10.287 1.00 95.19 93 VAL A C 1
ATOM 720 O O . VAL A 1 93 ? -0.056 -10.544 -11.202 1.00 95.19 93 VAL A O 1
ATOM 723 N N . GLU A 1 94 ? -0.394 -8.722 -9.939 1.00 94.38 94 GLU A N 1
ATOM 724 C CA . GLU A 1 94 ? 0.553 -7.880 -10.660 1.00 94.38 94 GLU A CA 1
ATOM 725 C C . GLU A 1 94 ? 1.952 -8.498 -10.726 1.00 94.38 94 GLU A C 1
ATOM 727 O O . GLU A 1 94 ? 2.528 -8.583 -11.809 1.00 94.38 94 GLU A O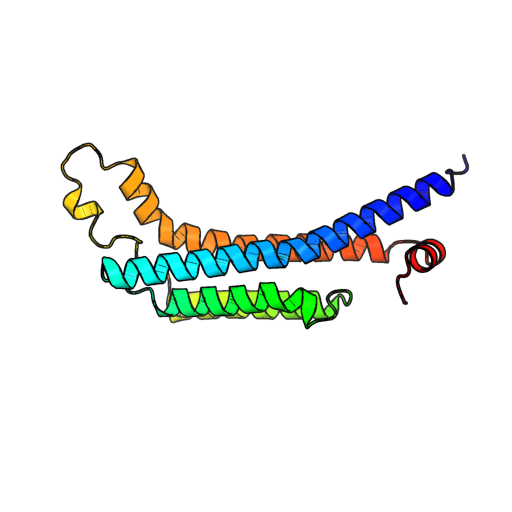 1
ATOM 732 N N . TYR A 1 95 ? 2.479 -8.978 -9.597 1.00 92.50 95 TYR A N 1
ATOM 733 C CA . TYR A 1 95 ? 3.790 -9.623 -9.560 1.00 92.50 95 TYR A CA 1
ATOM 734 C C . TYR A 1 95 ? 3.836 -10.897 -10.412 1.00 92.50 95 TYR A C 1
ATOM 736 O O . TYR A 1 95 ? 4.798 -11.119 -11.141 1.00 92.50 95 TYR A O 1
ATOM 744 N N . LEU A 1 96 ? 2.799 -11.735 -10.346 1.00 93.75 96 LEU A N 1
ATOM 745 C CA . LEU A 1 96 ? 2.754 -13.000 -11.081 1.00 93.75 96 LEU A CA 1
ATOM 746 C C . LEU A 1 96 ? 2.552 -12.809 -12.589 1.00 93.75 96 LEU A C 1
ATOM 748 O O . LEU A 1 96 ? 3.027 -13.639 -13.360 1.00 93.75 96 LEU A O 1
ATOM 752 N N . THR A 1 97 ? 1.851 -11.754 -13.017 1.00 93.75 97 THR A N 1
ATOM 753 C CA . THR A 1 97 ? 1.546 -11.527 -14.439 1.00 93.75 97 THR A CA 1
ATOM 754 C C . THR A 1 97 ? 2.519 -10.586 -15.134 1.00 93.75 97 THR A C 1
ATOM 756 O O . THR A 1 97 ? 2.800 -10.785 -16.311 1.00 93.75 97 THR A O 1
ATOM 759 N N . LEU A 1 98 ? 2.996 -9.547 -14.442 1.00 92.50 98 LEU A N 1
ATOM 760 C CA . LEU A 1 98 ? 3.855 -8.504 -15.017 1.00 92.50 98 LEU A CA 1
ATOM 761 C C . LEU A 1 98 ? 5.305 -8.604 -14.531 1.00 92.50 98 LEU A C 1
ATOM 763 O O . LEU A 1 98 ? 6.205 -8.090 -15.186 1.00 92.50 98 LEU A O 1
ATOM 767 N N . GLY A 1 99 ? 5.551 -9.292 -13.413 1.00 90.38 99 GLY A N 1
ATOM 768 C CA . GLY A 1 99 ? 6.880 -9.398 -12.827 1.00 90.38 99 GLY A CA 1
ATOM 769 C C . GLY A 1 99 ? 7.307 -8.116 -12.115 1.00 90.38 99 GLY A C 1
ATOM 770 O O . GLY A 1 99 ? 6.524 -7.478 -11.407 1.00 90.38 99 GLY A O 1
ATOM 771 N N . LEU A 1 100 ? 8.589 -7.781 -12.252 1.00 89.31 100 LEU A N 1
ATOM 772 C CA . LEU A 1 100 ? 9.174 -6.559 -11.708 1.00 89.31 100 LEU A CA 1
ATOM 773 C C . LEU A 1 100 ? 9.089 -5.436 -12.750 1.00 89.31 100 LEU A C 1
ATOM 775 O O . LEU A 1 100 ? 9.362 -5.710 -13.919 1.00 89.31 100 LEU A O 1
ATOM 779 N N . PRO A 1 101 ? 8.793 -4.184 -12.345 1.00 88.31 101 PRO A N 1
ATOM 780 C CA . PRO A 1 101 ? 8.887 -3.061 -13.266 1.00 88.31 101 PRO A CA 1
ATOM 781 C C . PRO A 1 101 ? 10.325 -2.897 -13.752 1.00 88.31 101 PRO A C 1
ATOM 783 O O . PRO A 1 101 ? 11.278 -3.280 -13.066 1.00 88.31 101 PRO A O 1
ATOM 786 N N . ASP A 1 102 ? 10.477 -2.275 -14.915 1.00 87.00 102 ASP A N 1
ATOM 787 C CA . ASP A 1 102 ? 11.794 -1.913 -15.414 1.00 87.00 102 ASP A CA 1
ATOM 788 C C . ASP A 1 102 ? 12.477 -0.863 -14.510 1.00 87.00 102 ASP A C 1
ATOM 790 O O . ASP A 1 102 ? 11.869 -0.240 -13.629 1.00 87.00 102 ASP A O 1
ATOM 794 N N . ARG A 1 103 ? 13.781 -0.678 -14.708 1.00 86.31 103 ARG A N 1
ATOM 795 C CA . ARG A 1 103 ? 14.576 0.330 -14.000 1.00 86.31 103 ARG A CA 1
ATOM 796 C C . ARG A 1 103 ? 14.083 1.736 -14.339 1.00 86.31 103 ARG A C 1
ATOM 798 O O . ARG A 1 103 ? 13.571 1.990 -15.424 1.00 86.31 103 ARG A O 1
ATOM 805 N N . PHE A 1 104 ? 14.318 2.679 -13.427 1.00 83.88 104 PHE A N 1
ATOM 806 C CA . PHE A 1 104 ? 13.880 4.066 -13.606 1.00 83.88 104 PHE A CA 1
ATOM 807 C C . PHE A 1 104 ? 14.508 4.747 -14.831 1.00 83.88 104 PHE A C 1
ATOM 809 O O . PHE A 1 104 ? 13.876 5.555 -15.508 1.00 83.88 104 PHE A O 1
ATOM 816 N N . ILE A 1 105 ? 15.768 4.430 -15.107 1.00 84.88 105 ILE A N 1
ATOM 817 C CA . ILE A 1 105 ? 16.513 4.872 -16.279 1.00 84.88 105 ILE A CA 1
ATOM 818 C C . ILE A 1 105 ? 17.115 3.613 -16.917 1.00 84.88 105 ILE A C 1
ATOM 820 O O . ILE A 1 105 ? 18.162 3.131 -16.456 1.00 84.88 105 ILE A O 1
ATOM 824 N N . PRO A 1 106 ? 16.458 3.038 -17.936 1.00 77.88 106 PRO A N 1
ATOM 825 C CA . PRO A 1 106 ? 17.003 1.921 -18.697 1.00 77.88 106 PRO A CA 1
ATOM 826 C C . PRO A 1 106 ? 18.369 2.289 -19.296 1.00 77.88 106 PRO A C 1
ATOM 828 O O . PRO A 1 106 ? 18.595 3.422 -19.717 1.00 77.88 106 PRO A O 1
ATOM 831 N N . GLY A 1 107 ? 19.323 1.355 -19.283 1.00 71.88 107 GLY A N 1
ATOM 832 C CA . GLY A 1 107 ? 20.658 1.566 -19.863 1.00 71.88 107 GLY A CA 1
ATOM 833 C C . GLY A 1 107 ? 21.624 2.443 -19.051 1.00 71.88 107 GLY A C 1
ATOM 834 O O . GLY A 1 107 ? 22.785 2.559 -19.431 1.00 71.88 107 GLY A O 1
ATOM 835 N N . LEU A 1 108 ? 21.228 3.006 -17.898 1.00 73.06 108 LEU A N 1
ATOM 836 C CA . LEU A 1 108 ? 22.113 3.852 -17.072 1.00 73.06 108 LEU A CA 1
ATOM 837 C C . LEU A 1 108 ? 23.432 3.153 -16.677 1.00 73.06 108 LEU A C 1
ATOM 839 O O . LEU A 1 108 ? 24.485 3.788 -16.630 1.00 73.06 108 LEU A O 1
ATOM 843 N N . GLY A 1 109 ? 23.385 1.838 -16.442 1.00 63.31 109 GLY A N 1
ATOM 844 C CA . GLY A 1 109 ? 24.571 1.029 -16.141 1.00 63.31 109 GLY A CA 1
ATOM 845 C C . GLY A 1 109 ? 25.556 0.903 -17.313 1.00 63.31 109 GLY A C 1
ATOM 846 O O . GLY A 1 109 ? 26.748 0.705 -17.088 1.00 63.31 109 GLY A O 1
ATOM 847 N N . GLU A 1 110 ? 25.097 1.074 -18.555 1.00 64.12 110 GLU A N 1
ATOM 848 C CA . GLU A 1 110 ? 25.929 0.981 -19.764 1.00 64.12 110 GLU A CA 1
ATOM 849 C C . GLU A 1 110 ? 26.718 2.273 -20.020 1.00 64.12 110 GLU A C 1
ATOM 851 O O . GLU A 1 110 ? 27.882 2.225 -20.426 1.00 64.12 110 GLU A O 1
ATOM 856 N N . TYR A 1 111 ? 26.150 3.428 -19.657 1.00 57.38 111 TYR A N 1
ATOM 857 C CA . TYR A 1 111 ? 26.841 4.726 -19.631 1.00 57.38 111 TYR A CA 1
ATOM 858 C C . TYR A 1 111 ? 27.867 4.839 -18.475 1.00 57.38 111 TYR A C 1
ATOM 860 O O . TYR A 1 111 ? 28.598 5.823 -18.361 1.00 57.38 111 TYR A O 1
ATOM 868 N N . GLY A 1 112 ? 27.961 3.799 -17.638 1.00 52.69 112 GLY A N 1
ATOM 869 C CA . GLY A 1 112 ? 28.648 3.712 -16.348 1.00 52.69 112 GLY A CA 1
ATOM 870 C C . GLY A 1 112 ? 30.179 3.669 -16.309 1.00 52.69 112 GLY A C 1
ATOM 871 O O . GLY A 1 112 ? 30.734 3.463 -15.230 1.00 52.69 112 GLY A O 1
ATOM 872 N N . ARG A 1 113 ? 30.908 3.847 -17.420 1.00 53.25 113 ARG A N 1
ATOM 873 C CA . ARG A 1 113 ? 32.389 3.730 -17.417 1.00 53.25 113 ARG A CA 1
ATOM 874 C C . ARG A 1 113 ? 33.132 4.928 -16.799 1.00 53.25 113 ARG A C 1
ATOM 876 O O . ARG A 1 113 ? 34.347 4.862 -16.619 1.00 53.25 113 ARG A O 1
ATOM 883 N N . THR A 1 114 ? 32.442 5.999 -16.416 1.00 53.03 114 THR A N 1
ATOM 884 C CA . THR A 1 114 ? 33.043 7.249 -15.914 1.00 53.03 114 THR A CA 1
ATOM 885 C C . THR A 1 114 ? 32.579 7.595 -14.493 1.00 53.03 114 THR A C 1
ATOM 887 O O . THR A 1 114 ? 31.688 8.404 -14.300 1.00 53.03 114 THR A O 1
ATOM 890 N N . LYS A 1 115 ? 33.222 6.975 -13.489 1.00 52.84 115 LYS A N 1
ATOM 891 C CA . LYS A 1 115 ? 33.511 7.395 -12.084 1.00 52.84 115 LYS A CA 1
ATOM 892 C C . LYS A 1 115 ? 32.484 8.133 -11.182 1.00 52.84 115 LYS A C 1
ATOM 894 O O . LYS A 1 115 ? 32.756 8.237 -9.993 1.00 52.84 115 LYS A O 1
ATOM 899 N N . VAL A 1 116 ? 31.318 8.580 -11.643 1.00 55.31 116 VAL A N 1
ATOM 900 C CA . VAL A 1 116 ? 30.282 9.275 -10.835 1.00 55.31 116 VAL A CA 1
ATOM 901 C C . VAL A 1 116 ? 29.118 8.327 -10.461 1.00 55.31 116 VAL A C 1
ATOM 903 O O . VAL A 1 116 ? 28.174 8.690 -9.771 1.00 55.31 116 VAL A O 1
ATOM 906 N N . ILE A 1 117 ? 29.191 7.063 -10.883 1.00 59.78 117 ILE A N 1
ATOM 907 C CA . ILE A 1 117 ? 28.004 6.275 -11.250 1.00 59.78 117 ILE A CA 1
ATOM 908 C C . ILE A 1 117 ? 27.705 5.127 -10.254 1.00 59.78 117 ILE A C 1
ATOM 910 O O . ILE A 1 117 ? 26.845 4.291 -10.498 1.00 59.78 117 ILE A O 1
ATOM 914 N N . GLY A 1 118 ? 28.364 5.088 -9.089 1.00 68.44 118 GLY A N 1
ATOM 915 C CA . GLY A 1 118 ? 28.163 4.017 -8.098 1.00 68.44 118 GLY A CA 1
ATOM 916 C C . GLY A 1 118 ? 26.775 4.041 -7.446 1.00 68.44 118 GLY A C 1
ATOM 917 O O . GLY A 1 118 ? 25.981 3.124 -7.627 1.00 68.44 118 GLY A O 1
ATOM 918 N N . LEU A 1 119 ? 26.455 5.110 -6.708 1.00 73.25 119 LEU A N 1
ATOM 919 C CA . LEU A 1 119 ? 25.214 5.177 -5.924 1.00 73.25 119 LEU A CA 1
ATOM 920 C C . LEU A 1 119 ? 23.959 5.290 -6.802 1.00 73.25 119 LEU A C 1
ATOM 922 O O . LEU A 1 119 ? 22.966 4.625 -6.531 1.00 73.25 119 LEU A O 1
ATOM 926 N N . VAL A 1 120 ? 24.001 6.103 -7.862 1.00 79.19 120 VAL A N 1
ATOM 927 C CA . VAL A 1 120 ? 22.837 6.324 -8.740 1.00 79.19 120 VAL A CA 1
ATOM 928 C C . VAL A 1 120 ? 22.464 5.045 -9.494 1.00 79.19 120 VAL A C 1
ATOM 930 O O . VAL A 1 120 ? 21.283 4.726 -9.587 1.00 79.19 120 VAL A O 1
ATOM 933 N N . THR A 1 121 ? 23.447 4.263 -9.954 1.00 79.12 121 THR A N 1
ATOM 934 C CA . THR A 1 121 ? 23.182 2.961 -10.596 1.00 79.12 121 THR A CA 1
ATOM 935 C C . THR A 1 121 ? 22.630 1.955 -9.604 1.00 79.12 121 THR A C 1
ATOM 937 O O . THR A 1 121 ? 21.651 1.290 -9.914 1.00 79.12 121 THR A O 1
ATOM 940 N N . ILE A 1 122 ? 23.180 1.893 -8.385 1.00 81.69 122 ILE A N 1
ATOM 941 C CA . ILE A 1 122 ? 22.644 1.020 -7.331 1.00 81.69 122 ILE A CA 1
ATOM 942 C C . ILE A 1 122 ? 21.184 1.380 -7.026 1.00 81.69 122 ILE A C 1
ATOM 944 O O . ILE A 1 122 ? 20.344 0.492 -6.943 1.00 81.69 122 ILE A O 1
ATOM 948 N N . LEU A 1 123 ? 20.852 2.667 -6.892 1.00 81.12 123 LEU A N 1
ATOM 949 C CA . LEU A 1 123 ? 19.475 3.103 -6.639 1.00 81.12 123 LEU A CA 1
ATOM 950 C C . LEU A 1 123 ? 18.540 2.789 -7.817 1.00 81.12 123 LEU A C 1
ATOM 952 O O . LEU A 1 123 ? 17.420 2.326 -7.600 1.00 81.12 123 LEU A O 1
ATOM 956 N N . ASN A 1 124 ? 18.999 2.985 -9.054 1.00 86.19 124 ASN A N 1
ATOM 957 C CA . ASN A 1 124 ? 18.253 2.638 -10.263 1.00 86.19 124 ASN A CA 1
ATOM 958 C C . ASN A 1 124 ? 17.968 1.128 -10.347 1.00 86.19 124 ASN A C 1
ATOM 960 O O . ASN A 1 124 ? 16.849 0.719 -10.647 1.00 86.19 124 ASN A O 1
ATOM 964 N N . ASP A 1 125 ? 18.955 0.306 -9.996 1.00 84.81 125 ASP A N 1
ATOM 965 C CA . ASP A 1 125 ? 18.863 -1.155 -10.013 1.00 84.81 125 ASP A CA 1
ATOM 966 C C . ASP A 1 125 ? 18.016 -1.696 -8.855 1.00 84.81 125 ASP A C 1
ATOM 968 O O . ASP A 1 125 ? 17.353 -2.723 -8.991 1.00 84.81 125 ASP A O 1
ATOM 972 N N . LEU A 1 126 ? 17.986 -0.986 -7.724 1.00 86.38 126 LEU A N 1
ATOM 973 C CA . LEU A 1 126 ? 17.109 -1.288 -6.594 1.00 86.38 126 LEU A CA 1
ATOM 974 C C . LEU A 1 126 ? 15.673 -0.806 -6.805 1.00 86.38 126 LEU A C 1
ATOM 976 O O . LEU A 1 126 ? 14.790 -1.254 -6.080 1.00 86.38 126 LEU A O 1
ATOM 980 N N . THR A 1 127 ? 15.407 0.081 -7.766 1.00 84.81 127 THR A N 1
ATOM 981 C CA . THR A 1 127 ? 14.075 0.684 -7.957 1.00 84.81 127 THR A CA 1
ATOM 982 C C . THR A 1 127 ? 12.959 -0.362 -8.101 1.00 84.81 127 THR A C 1
ATOM 984 O O . THR A 1 127 ? 11.947 -0.224 -7.407 1.00 84.81 127 THR A O 1
ATOM 987 N N . PRO A 1 128 ? 13.128 -1.455 -8.872 1.00 87.19 128 PRO A N 1
ATOM 988 C CA . PRO A 1 128 ? 12.105 -2.497 -8.961 1.00 87.19 128 PRO A CA 1
ATOM 989 C C . PRO A 1 128 ? 11.834 -3.214 -7.632 1.00 87.19 128 PRO A C 1
ATOM 991 O O . PRO A 1 128 ? 10.692 -3.548 -7.313 1.00 87.19 128 PRO A O 1
ATOM 994 N N . LEU A 1 129 ? 12.872 -3.405 -6.812 1.00 88.69 129 LEU A N 1
ATOM 995 C CA . LEU A 1 129 ? 12.735 -3.981 -5.473 1.00 88.69 129 LEU A CA 1
ATOM 996 C C . LEU A 1 129 ? 12.093 -2.991 -4.499 1.00 88.69 129 LEU A C 1
ATOM 998 O O . LEU A 1 129 ? 11.253 -3.385 -3.694 1.00 88.69 129 LEU A O 1
ATOM 1002 N N . LEU A 1 130 ? 12.443 -1.706 -4.583 1.00 87.25 130 LEU A N 1
ATOM 1003 C CA . LEU A 1 130 ? 11.839 -0.649 -3.772 1.00 87.25 130 LEU A CA 1
ATOM 1004 C C . LEU A 1 130 ? 10.352 -0.487 -4.089 1.00 87.25 130 LEU A C 1
ATOM 1006 O O . LEU A 1 130 ? 9.569 -0.278 -3.168 1.00 87.25 130 LEU A O 1
ATOM 1010 N N . TYR A 1 131 ? 9.949 -0.648 -5.351 1.00 90.06 131 TYR A N 1
ATOM 1011 C CA . TYR A 1 131 ? 8.546 -0.629 -5.755 1.00 90.06 131 TYR A CA 1
ATOM 1012 C C . TYR A 1 131 ? 7.724 -1.665 -4.977 1.00 90.06 131 TYR A C 1
ATOM 1014 O O . TYR A 1 131 ? 6.794 -1.304 -4.251 1.00 90.06 131 TYR A O 1
ATOM 1022 N N . PHE A 1 132 ? 8.103 -2.946 -5.042 1.00 88.25 132 PHE A N 1
ATOM 1023 C CA . PHE A 1 132 ? 7.405 -3.990 -4.288 1.00 88.25 132 PHE A CA 1
ATOM 1024 C C . PHE A 1 132 ? 7.645 -3.895 -2.783 1.00 88.25 132 PHE A C 1
ATOM 1026 O O . PHE A 1 132 ? 6.740 -4.199 -2.016 1.00 88.25 132 PHE A O 1
ATOM 1033 N N . GLY A 1 133 ? 8.810 -3.424 -2.337 1.00 89.06 133 GLY A N 1
ATOM 1034 C CA . GLY A 1 133 ? 9.098 -3.188 -0.924 1.00 89.06 133 GLY A CA 1
ATOM 1035 C C . GLY A 1 133 ? 8.153 -2.158 -0.306 1.00 89.06 133 GLY A C 1
ATOM 1036 O O . GLY A 1 133 ? 7.586 -2.403 0.758 1.00 89.06 133 GLY A O 1
ATOM 1037 N N . ILE A 1 134 ? 7.906 -1.045 -1.001 1.00 87.00 134 ILE A N 1
ATOM 1038 C CA . ILE A 1 134 ? 6.929 -0.034 -0.583 1.00 87.00 134 ILE A CA 1
ATOM 1039 C C . ILE A 1 134 ? 5.523 -0.637 -0.588 1.00 87.00 134 ILE A C 1
ATOM 1041 O O . ILE A 1 134 ? 4.797 -0.471 0.392 1.00 87.00 134 ILE A O 1
ATOM 1045 N N . ARG A 1 135 ? 5.153 -1.388 -1.635 1.00 87.94 135 ARG A N 1
ATOM 1046 C CA . ARG A 1 135 ? 3.833 -2.034 -1.734 1.00 87.94 135 ARG A CA 1
ATOM 1047 C C . ARG A 1 135 ? 3.599 -3.090 -0.648 1.00 87.94 135 ARG A C 1
ATOM 1049 O O . ARG A 1 135 ? 2.551 -3.121 -0.018 1.00 87.94 135 ARG A O 1
ATOM 1056 N N . LEU A 1 136 ? 4.587 -3.911 -0.322 1.00 87.38 136 LEU A N 1
ATOM 1057 C CA . LEU A 1 136 ? 4.489 -4.855 0.792 1.00 87.38 136 LEU A CA 1
ATOM 1058 C C . LEU A 1 136 ? 4.482 -4.135 2.144 1.00 87.38 136 LEU A C 1
ATOM 1060 O O . LEU A 1 136 ? 3.719 -4.525 3.030 1.00 87.38 136 LEU A O 1
ATOM 1064 N N . GLY A 1 137 ? 5.242 -3.046 2.280 1.00 84.50 137 GLY A N 1
ATOM 1065 C CA . GLY A 1 137 ? 5.228 -2.169 3.452 1.00 84.50 137 GLY A CA 1
ATOM 1066 C C . GLY A 1 137 ? 3.839 -1.605 3.770 1.00 84.50 137 GLY A C 1
ATOM 1067 O O . GLY A 1 137 ? 3.512 -1.399 4.936 1.00 84.50 137 GLY A O 1
ATOM 1068 N N . VAL A 1 138 ? 2.969 -1.452 2.770 1.00 83.75 138 VAL A N 1
ATOM 1069 C CA . VAL A 1 138 ? 1.560 -1.080 2.978 1.00 83.75 138 VAL A CA 1
ATOM 1070 C C . VAL A 1 138 ? 0.815 -2.099 3.832 1.00 83.75 138 VAL A C 1
ATOM 1072 O O . VAL A 1 138 ? 0.055 -1.727 4.727 1.00 83.75 138 VAL A O 1
ATOM 1075 N N . SER A 1 1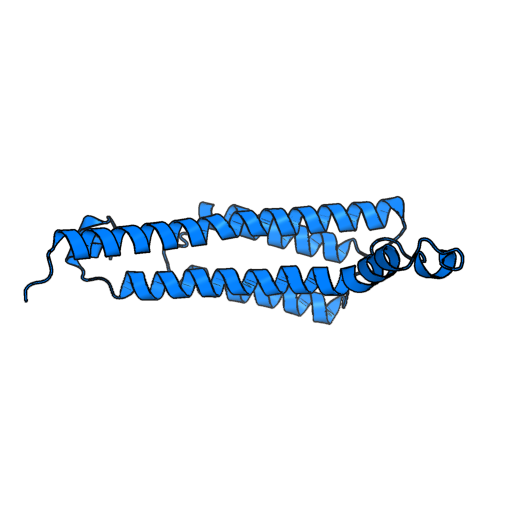39 ? 1.077 -3.386 3.615 1.00 86.38 139 SER A N 1
ATOM 1076 C CA . SER A 1 139 ? 0.441 -4.478 4.357 1.00 86.38 139 SER A CA 1
ATOM 1077 C C . SER A 1 139 ? 0.726 -4.380 5.859 1.00 86.38 139 SER A C 1
ATOM 1079 O O . SER A 1 139 ? -0.138 -4.692 6.675 1.00 86.38 139 SER A O 1
ATOM 1081 N N . TYR A 1 140 ? 1.899 -3.865 6.247 1.00 88.19 140 TYR A N 1
ATOM 1082 C CA . TYR A 1 140 ? 2.237 -3.619 7.652 1.00 88.19 140 TYR A CA 1
ATOM 1083 C C . TYR A 1 140 ? 1.287 -2.616 8.325 1.00 88.19 140 TYR A C 1
ATOM 1085 O O . TYR A 1 140 ? 0.899 -2.819 9.477 1.00 88.19 140 TYR A O 1
ATOM 1093 N N . LEU A 1 141 ? 0.850 -1.563 7.623 1.00 85.62 141 LEU A N 1
ATOM 1094 C CA . LEU A 1 141 ? -0.102 -0.612 8.204 1.00 85.62 141 LEU A CA 1
ATOM 1095 C C . LEU A 1 141 ? -1.474 -1.235 8.440 1.00 85.62 141 LEU A C 1
ATOM 1097 O O . LEU A 1 141 ? -2.088 -0.944 9.464 1.00 85.62 141 LEU A O 1
ATOM 1101 N N . PHE A 1 142 ? -1.926 -2.134 7.567 1.00 87.69 142 PHE A N 1
ATOM 1102 C CA . PHE A 1 142 ? -3.147 -2.898 7.816 1.00 87.69 142 PHE A CA 1
ATOM 1103 C C . PHE A 1 142 ? -3.035 -3.742 9.087 1.00 87.69 142 PHE A C 1
ATOM 1105 O O . PHE A 1 142 ? -3.945 -3.724 9.914 1.00 87.69 142 PHE A O 1
ATOM 1112 N N . PHE A 1 143 ? -1.901 -4.417 9.304 1.00 89.00 143 PHE A N 1
ATOM 1113 C CA . PHE A 1 143 ? -1.662 -5.140 10.556 1.00 89.00 143 PHE A CA 1
ATOM 1114 C C . PHE A 1 143 ? -1.655 -4.209 11.773 1.00 89.00 143 PHE A C 1
ATOM 1116 O O . PHE A 1 143 ? -2.211 -4.568 12.811 1.00 89.00 143 PHE A O 1
ATOM 1123 N N . ARG A 1 144 ? -1.099 -2.996 11.651 1.00 89.19 144 ARG A N 1
ATOM 1124 C CA . ARG A 1 144 ? -1.142 -1.982 12.718 1.00 89.19 144 ARG A CA 1
ATOM 1125 C C . ARG A 1 144 ? -2.582 -1.554 13.028 1.00 89.19 144 ARG A C 1
ATOM 1127 O O . ARG A 1 144 ? -2.950 -1.526 14.199 1.00 89.19 144 ARG A O 1
ATOM 1134 N N . VAL A 1 145 ? -3.405 -1.286 12.012 1.00 88.31 145 VAL A N 1
ATOM 1135 C CA . VAL A 1 145 ? -4.834 -0.958 12.184 1.00 88.31 145 VAL A CA 1
ATOM 1136 C C . VAL A 1 145 ? -5.568 -2.108 12.880 1.00 88.31 145 VAL A C 1
ATOM 1138 O O . VAL A 1 145 ? -6.238 -1.882 13.885 1.00 88.31 145 VAL A O 1
ATOM 1141 N N . LEU A 1 146 ? -5.383 -3.348 12.415 1.00 90.00 146 LEU A N 1
ATOM 1142 C CA . LEU A 1 146 ? -5.995 -4.541 13.012 1.00 90.00 146 LEU A CA 1
ATOM 1143 C C . LEU A 1 146 ? -5.566 -4.757 14.472 1.00 90.00 146 LEU A C 1
ATOM 1145 O O . LEU A 1 146 ? -6.385 -5.136 15.309 1.00 90.00 146 LEU A O 1
ATOM 1149 N N . PHE A 1 147 ? -4.300 -4.493 14.793 1.00 90.50 147 PHE A N 1
ATOM 1150 C CA . PHE A 1 147 ? -3.774 -4.595 16.152 1.00 90.50 147 PHE A CA 1
ATOM 1151 C C . PHE A 1 147 ? -4.421 -3.582 17.103 1.00 90.50 147 PHE A C 1
ATOM 1153 O O . PHE A 1 147 ? -4.845 -3.952 18.200 1.00 90.50 147 PHE A O 1
ATOM 1160 N N . PHE A 1 148 ? -4.532 -2.314 16.695 1.00 87.50 148 PHE A N 1
ATOM 1161 C CA . PHE A 1 148 ? -5.219 -1.305 17.505 1.00 87.50 148 PHE A CA 1
ATOM 1162 C C . PHE A 1 148 ? -6.712 -1.591 17.616 1.00 87.50 148 PHE A C 1
ATOM 1164 O O . PHE A 1 148 ? -7.259 -1.472 18.710 1.00 87.50 148 PHE A O 1
ATOM 1171 N N . TRP A 1 149 ? -7.342 -2.071 16.543 1.00 85.56 149 TRP A N 1
ATOM 1172 C CA . TRP A 1 149 ? -8.737 -2.499 16.572 1.00 85.56 149 TRP A CA 1
ATOM 1173 C C . TRP A 1 149 ? -8.967 -3.586 17.627 1.00 85.56 149 TRP A C 1
ATOM 1175 O O . TRP A 1 149 ? -9.845 -3.453 18.472 1.00 85.56 149 TRP A O 1
ATOM 1185 N N . GLN A 1 150 ? -8.128 -4.628 17.654 1.00 87.44 150 GLN A N 1
ATOM 1186 C CA . GLN A 1 150 ? -8.240 -5.708 18.640 1.00 87.44 150 GLN A CA 1
ATOM 1187 C C . GLN A 1 150 ? -8.122 -5.193 20.080 1.00 87.44 150 GLN A C 1
ATOM 1189 O O . GLN A 1 150 ? -8.830 -5.669 20.966 1.00 87.44 150 GLN A O 1
ATOM 1194 N N . LYS A 1 151 ? -7.249 -4.213 20.328 1.00 86.19 151 LYS A N 1
ATOM 1195 C CA . LYS A 1 151 ? -7.132 -3.590 21.650 1.00 86.19 151 LYS A CA 1
ATOM 1196 C C . LYS A 1 151 ? -8.362 -2.753 22.001 1.00 86.19 151 LYS A C 1
ATOM 1198 O O . LYS A 1 151 ? -8.801 -2.790 23.147 1.00 86.19 151 LYS A O 1
ATOM 1203 N N . VAL A 1 152 ? -8.906 -1.998 21.042 1.00 84.44 152 VAL A N 1
ATOM 1204 C CA . VAL A 1 152 ? -10.121 -1.190 21.240 1.00 84.44 152 VAL A CA 1
ATOM 1205 C C . VAL A 1 152 ? -11.305 -2.106 21.538 1.00 84.44 152 VAL A C 1
ATOM 1207 O O . VAL A 1 152 ? -12.107 -1.814 22.425 1.00 84.44 152 VAL A O 1
ATOM 1210 N N . ASP A 1 153 ? -11.378 -3.262 20.881 1.00 82.75 153 ASP A N 1
ATOM 1211 C CA . ASP A 1 153 ? -12.442 -4.234 21.102 1.00 82.75 153 ASP A CA 1
ATOM 1212 C C . ASP A 1 153 ? -12.398 -4.876 22.502 1.00 82.75 153 ASP A C 1
ATOM 1214 O O . ASP A 1 153 ? -13.434 -5.197 23.082 1.00 82.75 153 ASP A O 1
ATOM 1218 N N . GLN A 1 154 ? -11.217 -4.966 23.113 1.00 85.06 154 GLN A N 1
ATOM 1219 C CA . GLN A 1 154 ? -11.050 -5.451 24.487 1.00 85.06 154 GLN A CA 1
ATOM 1220 C C . GLN A 1 154 ? -11.435 -4.418 25.562 1.00 85.06 154 GLN A C 1
ATOM 1222 O O . GLN A 1 154 ? -11.428 -4.742 26.753 1.00 85.06 154 GLN A O 1
ATOM 1227 N N . LEU A 1 155 ? -11.775 -3.178 25.187 1.00 83.12 155 LEU A N 1
ATOM 1228 C CA . LEU A 1 155 ? -12.189 -2.164 26.154 1.00 83.12 155 LEU A CA 1
ATOM 1229 C C . LEU A 1 155 ? -13.545 -2.515 26.804 1.00 83.12 155 LEU A C 1
ATOM 1231 O O . LEU A 1 155 ? -14.473 -2.94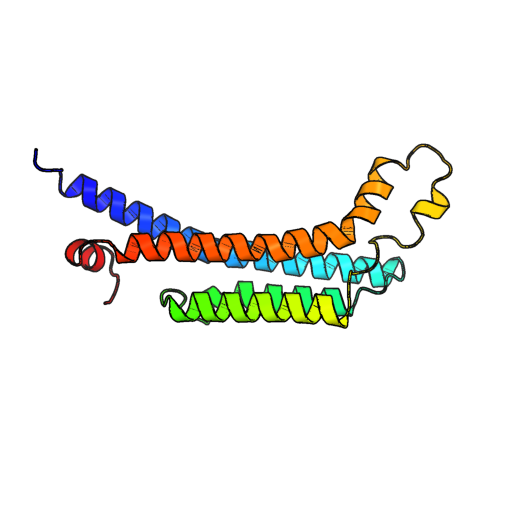8 26.118 1.00 83.12 155 LEU A O 1
ATOM 1235 N N . PRO A 1 156 ? -13.711 -2.257 28.116 1.00 81.75 156 PRO A N 1
ATOM 1236 C CA . PRO A 1 156 ? -15.000 -2.360 28.795 1.00 81.75 156 PRO A CA 1
ATOM 1237 C C . PRO A 1 156 ? -16.106 -1.581 28.072 1.00 81.75 156 PRO A C 1
ATOM 1239 O O . PRO A 1 156 ? -15.889 -0.450 27.635 1.00 81.75 156 PRO A O 1
ATOM 1242 N N . GLY A 1 157 ? -17.318 -2.143 28.011 1.00 76.94 157 GLY A N 1
ATOM 1243 C CA . GLY A 1 157 ? -18.453 -1.529 27.307 1.00 76.94 157 GLY A CA 1
ATOM 1244 C C . GLY A 1 157 ? -18.795 -0.111 27.786 1.00 76.94 157 GLY A C 1
ATOM 1245 O O . GLY A 1 157 ? -19.154 0.739 26.979 1.00 76.94 157 GLY A O 1
ATOM 1246 N N . GLU A 1 158 ? -18.606 0.181 29.075 1.00 77.56 158 GLU A N 1
ATOM 1247 C CA . GLU A 1 158 ? -18.777 1.529 29.636 1.00 77.56 158 GLU A CA 1
ATOM 1248 C C . GLU A 1 158 ? -17.796 2.550 29.045 1.00 77.56 158 GLU A C 1
ATOM 1250 O O . GLU A 1 158 ? -18.156 3.704 28.818 1.00 77.56 158 GLU A O 1
ATOM 1255 N N . LEU A 1 159 ? -16.560 2.129 28.763 1.00 77.81 159 LEU A N 1
ATOM 1256 C CA . LEU A 1 159 ? -15.546 2.973 28.134 1.00 77.81 159 LEU A CA 1
ATOM 1257 C C . LEU A 1 159 ? -15.824 3.139 26.640 1.00 77.81 159 LEU A C 1
ATOM 1259 O O . LEU A 1 159 ? -15.727 4.258 26.147 1.00 77.81 159 LEU A O 1
ATOM 1263 N N . LYS A 1 160 ? -16.257 2.075 25.949 1.00 75.81 160 LYS A N 1
ATOM 1264 C CA . LYS A 1 160 ? -16.694 2.156 24.545 1.00 75.81 160 LYS A CA 1
ATOM 1265 C C . LYS A 1 160 ? -17.848 3.155 24.370 1.00 75.81 160 LYS A C 1
ATOM 1267 O O . LYS A 1 160 ? -17.756 4.044 23.529 1.00 75.81 160 LYS A O 1
ATOM 1272 N N . MET A 1 161 ? -18.869 3.093 25.234 1.00 75.69 161 MET A N 1
ATOM 1273 C CA . MET A 1 161 ? -20.000 4.035 25.211 1.00 75.69 161 MET A CA 1
ATOM 1274 C C . MET A 1 161 ? -19.566 5.482 25.466 1.00 75.69 161 MET A C 1
ATOM 1276 O O . MET A 1 161 ? -20.018 6.387 24.770 1.00 75.69 161 MET A O 1
ATOM 1280 N N . ARG A 1 162 ? -18.660 5.719 26.426 1.00 76.31 162 ARG A N 1
ATOM 1281 C CA . ARG A 1 162 ? -18.126 7.069 26.691 1.00 76.31 162 ARG A CA 1
ATOM 1282 C C . ARG A 1 162 ? -17.257 7.617 25.555 1.00 76.31 162 ARG A C 1
ATOM 1284 O O . ARG A 1 162 ? -17.106 8.829 25.459 1.00 76.31 162 ARG A O 1
ATOM 1291 N N . LEU A 1 163 ? -16.685 6.745 24.728 1.00 73.56 163 LEU A N 1
ATOM 1292 C CA . LEU A 1 163 ? -15.916 7.111 23.536 1.00 73.56 163 LEU A CA 1
ATOM 1293 C C . LEU A 1 163 ? -16.792 7.254 22.281 1.00 73.56 163 LEU A C 1
ATOM 1295 O O . LEU A 1 163 ? -16.271 7.588 21.224 1.00 73.56 163 LEU A O 1
ATOM 1299 N N . GLY A 1 164 ? -18.107 7.023 22.382 1.00 71.81 164 GLY A N 1
ATOM 1300 C CA . GLY A 1 164 ? -19.026 7.115 21.245 1.00 71.81 164 GLY A CA 1
ATOM 1301 C C . GLY A 1 164 ? -18.950 5.935 20.270 1.00 71.81 164 GLY A C 1
ATOM 1302 O O . GLY A 1 164 ? -19.528 6.014 19.191 1.00 71.81 164 GLY A O 1
ATOM 1303 N N . LEU A 1 165 ? -18.281 4.838 20.642 1.00 65.69 165 LEU A N 1
ATOM 1304 C CA . LEU A 1 165 ? -18.232 3.611 19.846 1.00 65.69 165 LEU A CA 1
ATOM 1305 C C . LEU A 1 165 ? -19.588 2.895 19.932 1.00 65.69 165 LEU A C 1
ATOM 1307 O O . LEU A 1 165 ? -20.006 2.487 21.023 1.00 65.69 165 LEU A O 1
ATOM 1311 N N . LYS A 1 166 ? -20.288 2.748 18.801 1.00 58.09 166 LYS A N 1
ATOM 1312 C CA . LYS A 1 166 ? -21.496 1.911 18.727 1.00 58.09 166 LYS A CA 1
ATOM 1313 C C . LYS A 1 166 ? -21.103 0.431 18.805 1.00 58.09 166 LYS A C 1
ATOM 1315 O O . LYS A 1 166 ? -20.034 0.048 18.341 1.00 58.09 166 LYS A O 1
ATOM 1320 N N . LYS A 1 167 ? -21.945 -0.354 19.486 1.00 51.81 167 LYS A N 1
ATOM 1321 C CA . LYS A 1 167 ? -21.802 -1.812 19.604 1.00 51.81 167 LYS A CA 1
ATOM 1322 C C . LYS A 1 167 ? -21.983 -2.497 18.261 1.00 51.81 167 LYS A C 1
ATOM 1324 O O . LYS A 1 167 ? -22.895 -2.049 17.534 1.00 51.81 167 LYS A O 1
#

Secondary structure (DSSP, 8-state):
-PPPHHHHHHHHHHHHHHHHHHHHHHHHHHHHHHHHHHHHHHHHHHH--S-HHHHHHHHHHHHHHHHHHHHS-TTSHHHHHHHHHHHHHHHHHHHHHH-SPPPSSTTTTTSTTSSS-HHHHHHHHHHHHHHHHHHHHHHHHHHHHHHHHHHHHTS-HHHHHHTT---